Protein AF-A0A0C9ZH00-F1 (afdb_monomer_lite)

InterPro domains:
  IPR010285 DNA helicase Pif1-like, DEAD-box helicase domain [PF05970] (3-72)
  IPR027417 P-loop containing nucleoside triphosphate hydrolase [G3DSA:3.40.50.300] (1-72)

Radius of gyration: 14.22 Å; chains: 1; bounding box: 32×21×42 Å

Structure (mmCIF, N/CA/C/O backbone):
data_AF-A0A0C9ZH00-F1
#
_entry.id   AF-A0A0C9ZH00-F1
#
loop_
_atom_site.group_PDB
_atom_site.id
_atom_site.type_symbol
_atom_site.label_atom_id
_atom_site.label_alt_id
_atom_site.label_comp_id
_atom_site.label_asym_id
_atom_site.label_entity_id
_atom_site.label_seq_id
_atom_site.pdbx_PDB_ins_code
_atom_site.Cartn_x
_atom_site.Cartn_y
_atom_site.Cartn_z
_atom_site.occupancy
_atom_site.B_iso_or_equiv
_atom_site.auth_seq_id
_atom_site.auth_comp_id
_atom_site.auth_asym_id
_atom_site.auth_atom_id
_atom_site.pdbx_PDB_model_num
ATOM 1 N N . ASN A 1 1 ? 17.380 8.706 0.076 1.00 43.28 1 ASN A N 1
ATOM 2 C CA . ASN A 1 1 ? 16.844 8.118 1.322 1.00 43.28 1 ASN A CA 1
ATOM 3 C C . ASN A 1 1 ? 15.796 9.078 1.870 1.00 43.28 1 ASN A C 1
ATOM 5 O O . ASN A 1 1 ? 16.014 9.720 2.887 1.00 43.28 1 ASN A O 1
ATOM 9 N N . GLU A 1 2 ? 14.715 9.278 1.117 1.00 54.78 2 GLU A N 1
ATOM 10 C CA . GLU A 1 2 ? 13.682 10.268 1.434 1.00 54.78 2 GLU A CA 1
ATOM 11 C C . GLU A 1 2 ? 12.484 9.511 2.001 1.00 54.78 2 GLU A C 1
ATOM 13 O O . GLU A 1 2 ? 11.725 8.888 1.264 1.00 54.78 2 GLU A O 1
ATOM 18 N N . PHE A 1 3 ? 12.365 9.491 3.329 1.00 60.59 3 PHE A N 1
ATOM 19 C CA . PHE A 1 3 ? 11.145 9.035 3.985 1.00 60.59 3 PHE A CA 1
ATOM 20 C C . PHE A 1 3 ? 10.070 10.095 3.734 1.00 60.59 3 PHE A C 1
ATOM 22 O O . PHE A 1 3 ? 10.079 11.158 4.354 1.00 60.59 3 PHE A O 1
ATOM 29 N N . LEU A 1 4 ? 9.169 9.831 2.788 1.00 73.56 4 LEU A N 1
ATOM 30 C CA . LEU A 1 4 ? 7.980 10.652 2.601 1.00 73.56 4 LEU A CA 1
ATOM 31 C C . LEU A 1 4 ? 7.014 10.358 3.749 1.00 73.56 4 LEU A C 1
ATOM 33 O O . LEU A 1 4 ? 6.664 9.207 3.992 1.00 73.56 4 LEU A O 1
ATOM 37 N N . GLN A 1 5 ? 6.588 11.401 4.457 1.00 76.06 5 GLN A N 1
ATOM 38 C CA . GLN A 1 5 ? 5.602 11.297 5.524 1.00 76.06 5 GLN A CA 1
ATOM 39 C C . GLN A 1 5 ? 4.326 12.020 5.100 1.00 76.06 5 GLN A C 1
ATOM 41 O O . GLN A 1 5 ? 4.359 13.194 4.734 1.00 76.06 5 GLN A O 1
ATOM 46 N N . SER A 1 6 ? 3.189 11.332 5.162 1.00 77.00 6 SER A N 1
ATOM 47 C CA . SER A 1 6 ? 1.897 11.954 4.879 1.00 77.00 6 SER A CA 1
ATOM 48 C C . SER A 1 6 ? 1.492 12.929 5.987 1.00 77.00 6 SER A C 1
ATOM 50 O O . SER A 1 6 ? 1.671 12.626 7.168 1.00 77.00 6 SER A O 1
ATOM 52 N N . SER A 1 7 ? 0.808 14.012 5.627 1.00 80.69 7 SER A N 1
ATOM 53 C CA . SER A 1 7 ? 0.147 14.931 6.567 1.00 80.69 7 SER A CA 1
ATOM 54 C C . SER A 1 7 ? -1.221 14.436 7.070 1.00 80.69 7 SER A C 1
ATOM 56 O O . SER A 1 7 ? -1.898 15.146 7.816 1.00 80.69 7 SER A O 1
ATOM 58 N N . ILE A 1 8 ? -1.652 13.229 6.678 1.00 77.75 8 ILE A N 1
ATOM 59 C CA . ILE A 1 8 ? -2.948 12.667 7.074 1.00 77.75 8 ILE A CA 1
ATOM 60 C C . ILE A 1 8 ? -2.936 12.388 8.579 1.00 77.75 8 ILE A C 1
ATOM 62 O O . ILE A 1 8 ? -2.130 11.608 9.085 1.00 77.75 8 ILE A O 1
ATOM 66 N N . THR A 1 9 ? -3.857 13.030 9.298 1.00 76.94 9 THR A N 1
ATOM 67 C CA . THR A 1 9 ? -4.043 12.815 10.736 1.00 76.94 9 THR A CA 1
ATOM 68 C C . THR A 1 9 ? -4.964 11.621 10.960 1.00 76.94 9 THR A C 1
ATOM 70 O O . THR A 1 9 ? -6.018 11.520 10.328 1.00 76.94 9 THR A O 1
ATOM 73 N N . ILE A 1 10 ? -4.568 10.731 11.873 1.00 70.31 10 ILE A N 1
ATOM 74 C CA . ILE A 1 10 ? -5.363 9.574 12.297 1.00 70.31 10 ILE A CA 1
ATOM 75 C 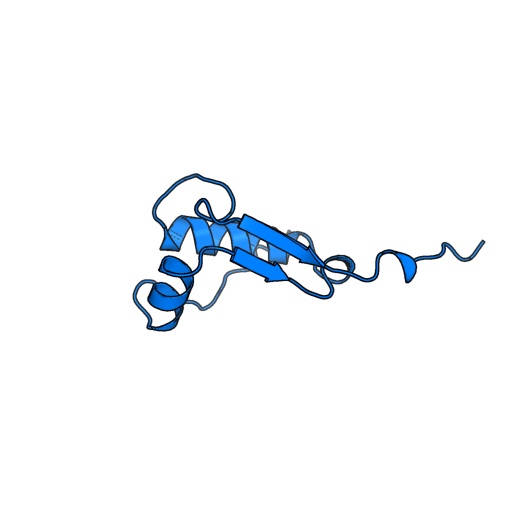C . ILE A 1 10 ? -6.641 10.101 12.975 1.00 70.31 10 ILE A C 1
ATOM 77 O O . ILE A 1 10 ? -6.547 10.926 13.881 1.00 70.31 10 ILE A O 1
ATOM 81 N N . ASN A 1 11 ? -7.815 9.622 12.544 1.00 73.12 11 ASN A N 1
ATOM 82 C CA . ASN A 1 11 ? -9.161 10.073 12.958 1.00 73.12 11 ASN A CA 1
ATOM 83 C C . ASN A 1 11 ? -9.658 11.380 12.305 1.00 73.12 11 ASN A C 1
ATOM 85 O O . ASN A 1 11 ? -10.431 12.126 12.899 1.00 73.12 11 ASN A O 1
ATOM 89 N N . SER A 1 12 ? -9.220 11.674 11.083 1.00 82.88 12 SER A N 1
ATOM 90 C CA . SER A 1 12 ? -9.870 12.674 10.228 1.00 82.88 12 SER A CA 1
ATOM 91 C C . SER A 1 12 ? -10.968 12.035 9.368 1.00 82.88 12 SER A C 1
ATOM 93 O O . SER A 1 12 ? -10.973 10.826 9.147 1.00 82.88 12 SER A O 1
ATOM 95 N N . THR A 1 13 ? -11.860 12.84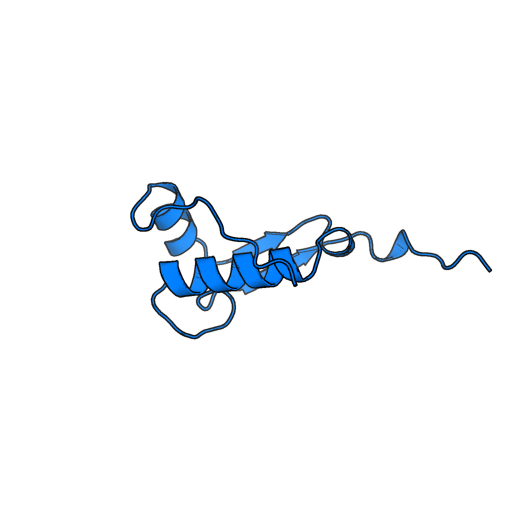3 8.794 1.00 82.38 13 THR A N 1
ATOM 96 C CA . THR A 1 13 ? -12.893 12.371 7.846 1.00 82.38 13 THR A CA 1
ATOM 97 C C . THR A 1 13 ? -12.293 11.603 6.658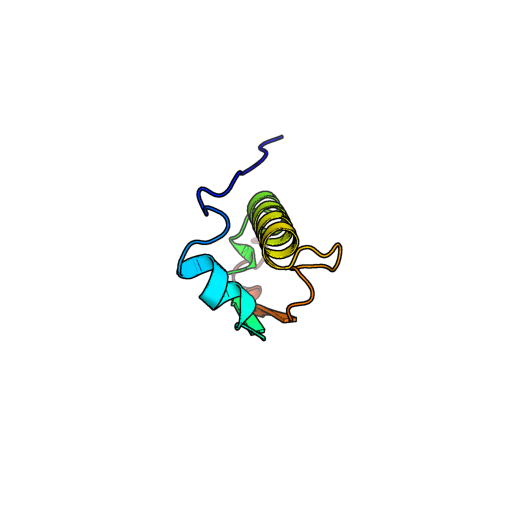 1.00 82.38 13 THR A C 1
ATOM 99 O O . THR A 1 13 ? -12.862 10.631 6.174 1.00 82.38 13 THR A O 1
ATOM 102 N N . HIS A 1 14 ? -11.085 11.976 6.222 1.00 82.38 14 HIS A N 1
ATOM 103 C CA . HIS A 1 14 ? -10.342 11.250 5.185 1.00 82.38 14 HIS A CA 1
ATOM 104 C C . HIS A 1 14 ? -9.940 9.839 5.630 1.00 82.38 14 HIS A C 1
ATOM 106 O O . HIS A 1 14 ? -9.827 8.931 4.814 1.00 82.38 14 HIS A O 1
ATOM 112 N N . THR A 1 15 ? -9.716 9.650 6.930 1.00 85.44 15 THR A N 1
ATOM 113 C CA . THR A 1 15 ? -9.334 8.360 7.510 1.00 85.44 15 THR A CA 1
ATOM 114 C C . THR A 1 15 ? -10.508 7.387 7.490 1.00 85.44 15 THR A C 1
ATOM 116 O O . THR A 1 15 ? -10.318 6.231 7.132 1.00 85.44 15 THR A O 1
ATOM 119 N N . GLU A 1 16 ? -11.714 7.866 7.807 1.00 87.38 16 GLU A N 1
ATOM 120 C CA . GLU A 1 16 ? -12.961 7.092 7.714 1.00 87.38 16 GLU A CA 1
ATOM 121 C C . GLU A 1 16 ? -13.237 6.662 6.270 1.00 87.38 16 GLU A C 1
ATOM 123 O O . GLU A 1 16 ? -13.497 5.490 6.011 1.00 87.38 16 GLU A O 1
ATOM 128 N N . LEU A 1 17 ? -13.066 7.576 5.306 1.00 87.81 17 LEU A N 1
ATOM 129 C CA . LEU A 1 17 ? -13.197 7.246 3.886 1.00 87.81 17 LEU A CA 1
ATOM 130 C C . LEU A 1 17 ? -12.216 6.143 3.472 1.00 87.81 17 LEU A C 1
ATOM 132 O O . LEU A 1 17 ? -12.598 5.191 2.791 1.00 87.81 17 LEU A O 1
ATOM 136 N N . ILE A 1 18 ? -10.953 6.247 3.895 1.00 86.81 18 ILE A N 1
ATOM 137 C CA . ILE A 1 18 ? -9.955 5.217 3.609 1.00 86.81 18 ILE A CA 1
ATOM 138 C C . ILE A 1 18 ? -10.367 3.900 4.265 1.00 86.81 18 ILE A C 1
ATOM 140 O O . ILE A 1 18 ? -10.285 2.880 3.596 1.00 86.81 18 ILE A O 1
ATOM 144 N N . GLN A 1 19 ? -10.854 3.892 5.510 1.00 87.94 19 GLN A N 1
ATOM 145 C CA . GLN A 1 19 ? -11.311 2.675 6.193 1.00 87.94 19 GLN A CA 1
ATOM 146 C C . GLN A 1 19 ? -12.431 1.960 5.428 1.00 87.94 19 GLN A C 1
ATOM 148 O O . GLN A 1 19 ? -12.285 0.766 5.169 1.00 87.94 19 GLN A O 1
ATOM 153 N N . GLU A 1 20 ? -13.452 2.692 4.981 1.00 89.25 20 GLU A N 1
ATOM 154 C CA . GLU A 1 20 ? -14.578 2.169 4.187 1.00 89.25 20 GLU A CA 1
ATOM 155 C C . GLU A 1 20 ? -14.172 1.749 2.760 1.00 89.25 20 GLU A C 1
ATOM 157 O O . GLU A 1 20 ? -14.807 0.904 2.125 1.00 89.25 20 GLU A O 1
ATOM 162 N N . THR A 1 21 ? -13.082 2.310 2.230 1.00 89.44 21 THR A N 1
ATOM 163 C CA . THR A 1 21 ? -12.605 1.991 0.881 1.00 89.44 21 THR A CA 1
ATOM 164 C C . THR A 1 21 ? -12.140 0.536 0.794 1.00 89.44 21 THR A C 1
ATOM 166 O O . THR A 1 21 ? -11.220 0.118 1.498 1.00 89.44 21 THR A O 1
ATOM 169 N N . SER A 1 22 ? -12.730 -0.226 -0.128 1.00 87.94 22 SER A N 1
ATOM 170 C CA . SER A 1 22 ? -12.343 -1.618 -0.420 1.00 87.94 22 SER A CA 1
ATOM 171 C C . SER A 1 22 ? -11.327 -1.741 -1.567 1.00 87.94 22 SER A C 1
ATOM 173 O O . SER A 1 22 ? -10.586 -2.723 -1.639 1.00 87.94 22 SER A O 1
ATOM 175 N N . LEU A 1 23 ? -11.281 -0.741 -2.454 1.00 90.19 23 LEU A N 1
ATOM 176 C CA . LEU A 1 23 ? -10.471 -0.732 -3.671 1.00 90.19 23 LEU A CA 1
ATOM 177 C C . LEU A 1 23 ? -9.848 0.650 -3.889 1.00 90.19 23 LEU A C 1
ATOM 179 O O . LEU A 1 23 ? -10.565 1.646 -3.940 1.00 90.19 23 LEU A O 1
ATOM 183 N N . ILE A 1 24 ? -8.530 0.697 -4.058 1.00 89.31 24 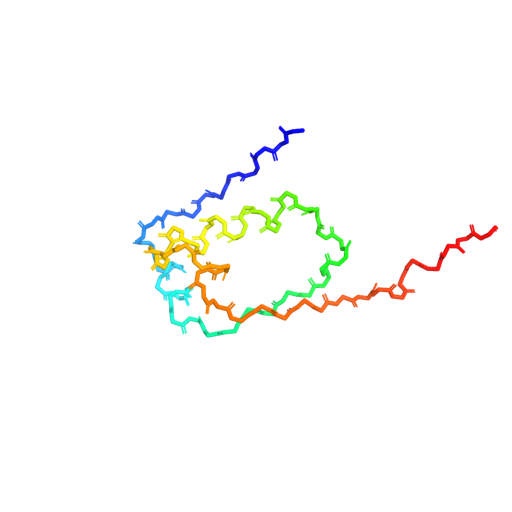ILE A N 1
ATOM 184 C CA . ILE A 1 24 ? -7.787 1.910 -4.398 1.00 89.31 24 ILE A CA 1
ATOM 185 C C . ILE A 1 24 ? -7.324 1.785 -5.843 1.00 89.31 24 ILE A C 1
ATOM 187 O O . ILE A 1 24 ? -6.614 0.842 -6.183 1.00 89.31 24 ILE A O 1
ATOM 191 N N . ILE A 1 25 ? -7.727 2.726 -6.691 1.00 90.00 25 ILE A N 1
ATOM 192 C CA . ILE A 1 25 ? -7.283 2.801 -8.084 1.00 90.00 25 ILE A CA 1
ATOM 193 C C . ILE A 1 25 ? -6.288 3.949 -8.181 1.00 90.00 25 ILE A C 1
ATOM 195 O O . ILE A 1 25 ? -6.615 5.081 -7.832 1.00 90.00 25 ILE A O 1
ATOM 199 N N . TRP A 1 26 ? -5.079 3.644 -8.632 1.00 87.19 26 TRP A N 1
ATOM 200 C CA . TRP A 1 26 ? -4.025 4.623 -8.848 1.00 87.19 26 TRP A CA 1
ATOM 201 C C . TRP A 1 26 ? -3.778 4.750 -10.344 1.00 87.19 26 TRP A C 1
ATOM 203 O O . TRP A 1 26 ? -3.276 3.802 -10.933 1.00 87.19 26 TRP A O 1
ATOM 213 N N . ASP A 1 27 ? -4.107 5.887 -10.950 1.00 86.06 27 ASP A N 1
ATOM 214 C CA . ASP A 1 27 ? -3.732 6.188 -12.337 1.00 86.06 27 ASP A CA 1
ATOM 215 C C . ASP A 1 27 ? -2.340 6.838 -12.397 1.00 86.06 27 ASP A C 1
ATOM 217 O O . ASP A 1 27 ? -1.907 7.462 -11.430 1.00 86.06 27 ASP A O 1
ATOM 221 N N . GLU A 1 28 ? -1.611 6.656 -13.498 1.00 80.19 28 GLU A N 1
ATOM 222 C CA . GLU A 1 28 ? -0.210 7.094 -13.659 1.00 80.19 28 GLU A CA 1
ATOM 223 C C . GLU A 1 28 ? 0.787 6.478 -12.649 1.00 80.19 28 GLU A C 1
ATOM 225 O O . GLU A 1 28 ? 1.812 7.070 -12.302 1.00 80.19 28 GLU A O 1
ATOM 230 N N . ALA A 1 29 ? 0.553 5.235 -12.216 1.00 76.50 29 ALA A N 1
ATOM 231 C CA . ALA A 1 29 ? 1.474 4.496 -11.348 1.00 76.50 29 ALA A CA 1
ATOM 232 C C . ALA A 1 29 ? 2.960 4.488 -11.793 1.00 76.50 29 ALA A C 1
ATOM 234 O O . ALA A 1 29 ? 3.815 4.613 -10.915 1.00 76.50 29 ALA A O 1
ATOM 235 N N . PRO A 1 30 ? 3.330 4.386 -13.093 1.00 69.25 30 PRO A N 1
ATOM 236 C CA . PRO A 1 30 ? 4.739 4.411 -13.503 1.00 69.25 30 PRO A CA 1
ATOM 237 C C . PRO A 1 30 ? 5.429 5.765 -13.274 1.00 69.25 30 PRO A C 1
ATOM 239 O O . PRO A 1 30 ? 6.656 5.815 -13.248 1.00 69.25 30 PRO A O 1
ATOM 242 N N . MET A 1 31 ? 4.672 6.851 -13.081 1.00 73.25 31 MET A N 1
ATOM 243 C CA . MET A 1 31 ? 5.218 8.167 -12.734 1.00 73.25 31 MET A CA 1
ATOM 244 C C . MET A 1 31 ? 5.428 8.339 -11.220 1.00 73.25 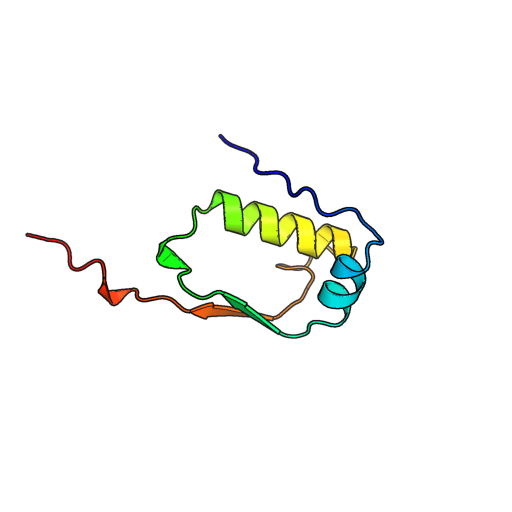31 MET A C 1
ATOM 246 O O . MET A 1 31 ? 6.066 9.302 -10.789 1.00 73.25 31 MET A O 1
ATOM 250 N N . ALA A 1 32 ? 4.932 7.409 -10.395 1.00 74.94 32 ALA A N 1
ATOM 251 C CA . ALA A 1 32 ? 5.091 7.450 -8.948 1.00 74.94 32 ALA A CA 1
ATOM 252 C C . ALA A 1 32 ? 6.457 6.891 -8.510 1.00 74.94 32 ALA A C 1
ATOM 254 O O . ALA A 1 32 ? 6.837 5.764 -8.823 1.00 74.94 32 ALA A O 1
ATOM 255 N N . ASN A 1 33 ? 7.192 7.671 -7.712 1.00 79.50 33 ASN A N 1
ATOM 256 C CA . ASN A 1 33 ? 8.405 7.198 -7.046 1.00 79.50 33 ASN A CA 1
ATOM 257 C C . ASN A 1 33 ? 8.044 6.092 -6.036 1.00 79.50 33 ASN A C 1
ATOM 259 O O . ASN A 1 33 ? 7.051 6.207 -5.317 1.00 79.50 33 ASN A O 1
ATOM 263 N N . HIS A 1 34 ? 8.888 5.065 -5.912 1.00 82.31 34 HIS A N 1
ATOM 264 C CA . HIS A 1 34 ? 8.776 4.022 -4.888 1.00 82.31 34 HIS A CA 1
ATOM 265 C C . HIS A 1 34 ? 8.519 4.587 -3.478 1.00 82.31 34 HIS A C 1
ATOM 267 O O . HIS A 1 34 ? 7.739 4.021 -2.718 1.00 82.31 34 HIS A O 1
ATOM 273 N N . ALA A 1 35 ? 9.116 5.734 -3.134 1.00 85.19 35 ALA A N 1
ATOM 274 C CA . ALA A 1 35 ? 8.893 6.395 -1.847 1.00 85.19 35 ALA A CA 1
ATOM 275 C C . ALA A 1 35 ? 7.413 6.752 -1.589 1.00 85.19 35 ALA A C 1
ATOM 277 O O . ALA A 1 35 ? 6.957 6.714 -0.446 1.00 85.19 35 ALA A O 1
ATOM 278 N N . ILE A 1 36 ? 6.653 7.077 -2.640 1.00 85.12 36 ILE A N 1
ATOM 279 C CA . ILE A 1 36 ? 5.223 7.400 -2.552 1.00 85.12 36 ILE A CA 1
ATOM 280 C C . ILE A 1 36 ? 4.421 6.136 -2.237 1.00 85.12 36 ILE A C 1
ATOM 282 O O . ILE A 1 36 ? 3.562 6.166 -1.358 1.00 85.12 36 ILE A O 1
ATOM 286 N N . LEU A 1 37 ? 4.744 5.016 -2.893 1.00 85.69 37 LEU A N 1
ATOM 287 C CA . LEU A 1 37 ? 4.109 3.722 -2.628 1.00 85.69 37 LEU A CA 1
ATOM 288 C C . LEU A 1 37 ? 4.370 3.253 -1.192 1.00 85.69 37 LEU A C 1
ATOM 290 O O . LEU A 1 37 ? 3.445 2.803 -0.520 1.00 85.69 37 LEU A O 1
ATOM 294 N N . THR A 1 38 ? 5.600 3.415 -0.693 1.00 88.25 38 THR A N 1
ATOM 295 C CA . THR A 1 38 ? 5.932 3.108 0.708 1.00 88.25 38 THR A CA 1
ATOM 296 C C . THR A 1 38 ? 5.143 3.990 1.676 1.00 88.25 38 THR A C 1
ATOM 298 O O . THR A 1 38 ? 4.511 3.474 2.591 1.00 88.25 38 THR A O 1
ATOM 301 N N . CYS A 1 39 ? 5.094 5.305 1.441 1.00 88.81 39 CYS A N 1
ATOM 302 C CA . CYS A 1 39 ? 4.313 6.222 2.274 1.00 88.81 39 CYS A CA 1
ATOM 303 C C . CYS A 1 39 ? 2.817 5.864 2.275 1.00 88.81 39 CYS A C 1
ATOM 305 O O . CYS A 1 39 ? 2.182 5.835 3.327 1.00 88.81 39 CYS A O 1
ATOM 307 N N . MET A 1 40 ? 2.251 5.533 1.111 1.00 88.50 40 MET A N 1
ATOM 308 C CA . MET A 1 40 ? 0.861 5.097 0.988 1.00 88.50 40 MET A CA 1
ATOM 309 C C . MET A 1 40 ? 0.595 3.812 1.785 1.00 88.50 40 MET A C 1
ATOM 311 O O . MET A 1 40 ? -0.419 3.732 2.484 1.00 88.50 40 MET A O 1
ATOM 315 N N . ASN A 1 41 ? 1.494 2.827 1.707 1.00 89.56 41 ASN A N 1
ATOM 316 C CA . ASN A 1 41 ? 1.396 1.596 2.487 1.00 89.56 41 ASN A CA 1
ATOM 317 C C . ASN A 1 41 ? 1.398 1.891 3.994 1.00 89.56 41 ASN A C 1
ATOM 319 O O . ASN A 1 41 ? 0.470 1.487 4.694 1.00 89.56 41 ASN A O 1
ATOM 323 N N . ASP A 1 42 ? 2.368 2.679 4.466 1.00 89.44 42 ASP A N 1
ATOM 324 C CA . ASP A 1 42 ? 2.505 3.056 5.876 1.00 89.44 42 ASP A CA 1
ATOM 325 C C . ASP A 1 42 ? 1.261 3.782 6.404 1.00 89.44 42 ASP A C 1
ATOM 327 O O . ASP A 1 42 ? 0.844 3.593 7.549 1.00 89.44 42 ASP A O 1
ATOM 331 N N . VAL A 1 43 ? 0.655 4.638 5.578 1.00 89.06 43 VAL A N 1
ATOM 332 C CA . VAL A 1 43 ? -0.599 5.318 5.913 1.00 89.06 43 VAL A CA 1
ATOM 333 C C . VAL A 1 43 ? -1.732 4.315 6.046 1.00 89.06 43 VAL A C 1
ATOM 335 O O . VAL A 1 43 ? -2.443 4.334 7.048 1.00 89.06 43 VAL A O 1
ATOM 338 N N . CYS A 1 44 ? -1.904 3.423 5.074 1.00 88.81 44 CYS A N 1
ATOM 339 C CA . CYS A 1 44 ? -3.000 2.460 5.103 1.00 88.81 44 CYS A CA 1
ATOM 340 C C . CYS A 1 44 ? -2.880 1.488 6.287 1.00 88.81 44 CYS A C 1
ATOM 342 O O . CYS A 1 44 ? -3.881 1.224 6.954 1.00 88.81 44 CYS A O 1
ATOM 344 N N . GLU A 1 45 ? -1.671 1.021 6.607 1.00 90.44 45 GLU A N 1
ATOM 345 C CA . GLU A 1 45 ? -1.398 0.193 7.790 1.00 90.44 45 GLU A CA 1
ATOM 346 C C . GLU A 1 45 ? -1.730 0.932 9.093 1.00 90.44 45 GLU A C 1
ATOM 348 O O . GLU A 1 45 ? -2.429 0.395 9.958 1.00 90.44 45 GLU A O 1
ATOM 353 N N . LYS A 1 46 ? -1.322 2.204 9.221 1.00 88.75 46 LYS A N 1
ATOM 354 C CA . LYS A 1 46 ? -1.652 3.044 10.388 1.00 88.75 46 LYS A CA 1
ATOM 355 C C . LYS A 1 46 ? -3.154 3.259 10.550 1.00 88.75 46 LYS A C 1
ATOM 357 O O . LYS A 1 46 ? -3.657 3.252 11.673 1.00 88.75 46 LYS A O 1
ATOM 362 N N . ILE A 1 47 ? -3.868 3.452 9.444 1.00 88.81 47 ILE A N 1
ATOM 363 C CA . ILE A 1 47 ? -5.313 3.697 9.432 1.00 88.81 47 ILE A CA 1
ATOM 364 C C . ILE A 1 47 ? -6.102 2.437 9.793 1.00 88.81 47 ILE A C 1
ATOM 366 O O . ILE A 1 47 ? -7.039 2.505 10.592 1.00 88.81 47 ILE A O 1
ATOM 370 N N . MET A 1 48 ? -5.718 1.300 9.214 1.00 88.62 48 MET A N 1
ATOM 371 C CA . MET A 1 48 ? -6.385 0.012 9.411 1.00 88.62 48 MET A CA 1
ATOM 372 C C . MET A 1 48 ? -5.915 -0.713 10.676 1.00 88.62 48 MET A C 1
ATOM 374 O O . MET A 1 48 ? -6.524 -1.704 11.074 1.00 88.62 48 MET A O 1
ATOM 378 N N . LYS A 1 49 ? -4.848 -0.214 11.319 1.00 88.19 49 LYS A N 1
ATOM 379 C CA . LYS A 1 49 ? -4.214 -0.791 12.513 1.00 88.19 49 LYS A CA 1
ATOM 380 C C . LYS A 1 49 ? -3.857 -2.269 12.321 1.00 88.19 49 LYS A C 1
ATOM 382 O O . LYS A 1 49 ? -4.000 -3.077 13.237 1.00 88.19 49 LYS A O 1
ATOM 387 N N . ASN A 1 50 ? -3.400 -2.623 11.122 1.00 88.12 50 ASN A N 1
ATOM 388 C CA . ASN A 1 50 ? -2.951 -3.967 10.775 1.00 88.12 50 ASN A CA 1
ATOM 389 C C . ASN A 1 50 ? -1.586 -3.908 10.067 1.00 88.12 50 ASN A C 1
ATOM 391 O O . ASN A 1 50 ? -1.139 -2.839 9.670 1.00 88.12 50 ASN A O 1
ATOM 395 N N . ASN A 1 51 ? -0.921 -5.059 9.954 1.00 87.25 51 ASN A N 1
ATOM 396 C CA . ASN A 1 51 ? 0.356 -5.212 9.236 1.00 87.25 51 ASN A CA 1
ATOM 397 C C . ASN A 1 51 ? 0.138 -5.876 7.862 1.00 87.25 51 ASN A C 1
ATOM 399 O O . ASN A 1 51 ? 0.966 -6.657 7.399 1.00 87.25 51 ASN A O 1
ATOM 403 N N . LEU A 1 52 ? -1.038 -5.678 7.260 1.00 90.06 52 LEU A N 1
ATOM 404 C CA . LEU A 1 52 ? -1.324 -6.186 5.922 1.00 90.06 52 LEU A CA 1
ATOM 405 C C . LEU A 1 52 ? -0.927 -5.121 4.905 1.00 90.06 52 LEU A C 1
ATOM 407 O O . LEU A 1 52 ? -1.168 -3.938 5.135 1.00 90.06 52 LEU A O 1
ATOM 411 N N . ALA A 1 53 ? -0.405 -5.551 3.755 1.00 87.00 53 ALA A N 1
ATOM 412 C CA . ALA A 1 53 ? -0.090 -4.646 2.655 1.00 87.00 53 ALA A CA 1
ATOM 413 C C . ALA A 1 53 ? -1.297 -3.745 2.336 1.00 87.00 53 ALA A C 1
ATOM 415 O O . ALA A 1 53 ? -2.431 -4.220 2.224 1.00 87.00 53 ALA A O 1
ATOM 416 N N . PHE A 1 54 ? -1.052 -2.440 2.247 1.00 87.75 54 PHE A N 1
ATOM 417 C CA . PHE A 1 54 ? -2.049 -1.385 2.068 1.00 87.75 54 PHE A CA 1
ATOM 418 C C . PHE A 1 54 ? -3.214 -1.454 3.063 1.00 87.75 54 PHE A C 1
ATOM 420 O O . PHE A 1 54 ? -4.360 -1.148 2.730 1.00 87.75 54 PHE A O 1
ATOM 427 N N . GLY A 1 55 ? -2.959 -1.878 4.300 1.00 89.06 55 GLY A N 1
ATOM 428 C CA . GLY A 1 55 ? -4.010 -2.026 5.299 1.00 89.06 55 GLY A CA 1
ATOM 429 C C . GLY A 1 55 ? -4.994 -3.167 4.993 1.00 89.06 55 GLY A C 1
ATOM 430 O O . GLY A 1 55 ? -6.093 -3.190 5.549 1.00 89.06 55 GLY A O 1
ATOM 431 N N . GLY A 1 56 ? -4.646 -4.091 4.090 1.00 90.56 56 GLY A N 1
ATOM 432 C CA . GLY A 1 56 ? -5.529 -5.151 3.591 1.00 90.56 56 GLY A CA 1
ATOM 433 C C . GLY A 1 56 ? -6.458 -4.713 2.452 1.00 90.56 56 GLY A C 1
ATOM 434 O O . GLY A 1 56 ? -7.416 -5.419 2.141 1.00 90.56 56 GLY A O 1
ATOM 435 N N . LYS A 1 57 ? -6.207 -3.549 1.842 1.00 89.25 57 LYS A N 1
ATOM 436 C CA . LYS A 1 57 ? -7.009 -3.018 0.733 1.00 89.25 57 LYS A CA 1
ATOM 437 C C . LYS A 1 57 ? -6.486 -3.520 -0.602 1.00 89.25 57 LYS A C 1
ATOM 439 O O . LYS A 1 57 ? -5.282 -3.664 -0.799 1.00 89.25 57 LYS A O 1
ATOM 444 N N . SER A 1 58 ? -7.402 -3.752 -1.538 1.00 90.56 58 SER A N 1
ATOM 445 C CA . SER A 1 58 ? -7.012 -4.060 -2.913 1.00 90.56 58 SER A CA 1
ATOM 446 C C . SER A 1 58 ? -6.537 -2.782 -3.594 1.00 90.56 58 SER A C 1
ATOM 448 O O . SER A 1 58 ? -7.239 -1.773 -3.557 1.00 90.56 58 SER A O 1
ATOM 450 N N . VAL A 1 59 ? -5.361 -2.822 -4.216 1.00 89.94 59 VAL A N 1
ATOM 451 C CA . VAL A 1 59 ? -4.805 -1.693 -4.970 1.00 89.94 59 VAL A CA 1
ATOM 452 C C . VAL A 1 59 ? -4.660 -2.098 -6.430 1.00 89.94 59 VAL A C 1
ATOM 454 O O . VAL A 1 59 ? -4.033 -3.108 -6.739 1.00 89.94 59 VAL A O 1
ATOM 457 N N . VAL A 1 60 ? -5.248 -1.310 -7.325 1.00 89.69 60 VAL A N 1
ATOM 458 C CA . VAL A 1 60 ? -5.131 -1.454 -8.775 1.00 89.69 60 VAL A CA 1
ATOM 459 C C . VAL A 1 60 ? -4.291 -0.296 -9.284 1.00 89.69 60 VAL A C 1
ATOM 461 O O . VAL A 1 60 ? -4.706 0.859 -9.228 1.00 89.69 60 VAL A O 1
ATOM 464 N N . LEU A 1 61 ? -3.098 -0.625 -9.763 1.00 87.31 61 LEU A N 1
ATOM 465 C CA . LEU A 1 61 ? -2.189 0.323 -10.388 1.00 87.31 61 LEU A CA 1
ATOM 466 C C . LEU A 1 61 ? -2.491 0.360 -11.885 1.00 87.31 61 LEU A C 1
ATOM 468 O O . LEU A 1 61 ? -2.263 -0.612 -12.604 1.00 87.31 61 LEU A O 1
ATOM 472 N N . LEU A 1 62 ? -3.036 1.480 -12.329 1.00 84.62 62 LEU A N 1
ATOM 473 C CA . LEU A 1 62 ? -3.211 1.841 -13.721 1.00 84.62 62 LEU A CA 1
ATOM 474 C C . LEU A 1 62 ? -2.067 2.766 -14.123 1.00 84.62 62 LEU A C 1
ATOM 476 O O . LEU A 1 62 ? -1.529 3.539 -13.330 1.00 84.62 62 LEU A O 1
ATOM 480 N N . GLY A 1 63 ? -1.651 2.650 -15.368 1.00 74.62 63 GLY A N 1
ATOM 481 C CA . GLY A 1 63 ? -0.579 3.466 -15.880 1.00 74.62 63 GLY A CA 1
ATOM 482 C C . GLY A 1 63 ? -0.331 3.172 -17.335 1.00 74.62 63 GLY A C 1
ATOM 483 O O . GLY A 1 63 ? -0.490 2.039 -17.796 1.00 74.62 63 GLY A O 1
ATOM 484 N N . ASP A 1 64 ? 0.101 4.200 -18.046 1.00 70.31 64 ASP A N 1
ATOM 485 C CA . ASP A 1 64 ? 0.636 4.042 -19.382 1.00 70.31 64 ASP A CA 1
ATOM 486 C C . ASP A 1 64 ? 2.081 3.532 -19.290 1.00 70.31 64 ASP A C 1
ATOM 488 O O . ASP A 1 64 ? 3.053 4.285 -19.346 1.00 70.31 64 ASP A O 1
ATOM 492 N N . PHE A 1 65 ? 2.234 2.218 -19.111 1.00 59.28 65 PHE A N 1
ATOM 493 C CA . PHE A 1 65 ? 3.544 1.565 -19.197 1.00 59.28 65 PHE A CA 1
ATOM 494 C C . PHE A 1 65 ? 4.128 1.620 -20.621 1.00 59.28 65 PHE A C 1
ATOM 496 O O . PHE A 1 65 ? 5.309 1.333 -20.809 1.00 59.28 65 PHE A O 1
ATOM 503 N N . CYS A 1 66 ? 3.327 2.001 -21.624 1.00 58.28 66 CYS A N 1
ATOM 504 C CA . CYS A 1 66 ? 3.739 2.113 -23.019 1.00 58.28 66 CYS A CA 1
ATOM 505 C C . CYS A 1 66 ? 4.331 3.490 -23.373 1.00 58.28 66 CYS A C 1
ATOM 507 O O . CYS A 1 66 ? 4.771 3.675 -24.506 1.00 58.28 66 CYS A O 1
ATOM 509 N N . GLN A 1 67 ? 4.437 4.425 -22.421 1.00 58.06 67 GLN A N 1
ATOM 510 C CA . GLN A 1 67 ? 5.142 5.700 -22.617 1.00 58.06 67 GLN A CA 1
ATOM 511 C C . GLN A 1 67 ? 6.673 5.619 -22.461 1.00 58.06 67 GLN A C 1
ATOM 513 O O . GLN A 1 67 ? 7.374 6.556 -22.837 1.00 58.06 67 GLN A O 1
ATOM 518 N N . MET A 1 68 ? 7.225 4.496 -21.986 1.00 54.62 68 MET A N 1
ATOM 519 C CA . MET A 1 68 ? 8.664 4.202 -22.067 1.00 54.62 68 MET A CA 1
ATOM 520 C C . MET A 1 68 ? 8.943 3.185 -23.179 1.00 54.62 68 MET A C 1
ATOM 522 O O . MET A 1 68 ? 9.357 2.056 -22.927 1.00 54.62 68 MET A O 1
ATOM 526 N N . CYS A 1 69 ? 8.767 3.583 -24.438 1.00 56.41 69 CYS A N 1
ATOM 527 C CA . CYS A 1 69 ? 9.587 2.969 -25.480 1.00 56.41 69 CYS A CA 1
ATOM 528 C C . CYS A 1 69 ? 11.036 3.415 -25.220 1.00 56.41 69 CYS A C 1
ATOM 530 O O . CYS A 1 69 ? 11.283 4.624 -25.221 1.00 56.41 69 CYS A O 1
ATOM 532 N N . PRO A 1 70 ? 11.997 2.504 -24.973 1.00 50.56 70 PRO A N 1
ATOM 533 C CA . PRO A 1 70 ? 13.395 2.899 -24.940 1.00 50.56 70 PRO A CA 1
ATOM 534 C C . PRO A 1 70 ? 13.725 3.485 -26.313 1.00 50.56 70 PRO A C 1
ATOM 536 O O . PRO A 1 70 ? 13.559 2.823 -27.338 1.00 50.56 70 PRO A O 1
ATOM 539 N N . VAL A 1 71 ? 14.136 4.749 -26.340 1.00 60.50 71 VAL A N 1
ATOM 540 C CA . VAL A 1 71 ? 14.722 5.330 -27.544 1.00 60.50 71 VAL A CA 1
ATOM 541 C C . VAL A 1 71 ? 16.082 4.649 -27.711 1.00 60.50 71 VAL A C 1
ATOM 543 O O . VAL A 1 71 ? 16.959 4.828 -26.866 1.00 60.50 71 VAL A O 1
ATOM 546 N N . ILE A 1 72 ? 16.191 3.786 -28.725 1.00 63.41 72 ILE A N 1
ATOM 547 C CA . ILE A 1 72 ? 17.443 3.155 -29.183 1.00 63.41 72 ILE A CA 1
ATOM 548 C C . ILE A 1 72 ? 18.405 4.176 -29.783 1.00 63.41 72 ILE A C 1
ATOM 550 O O . ILE A 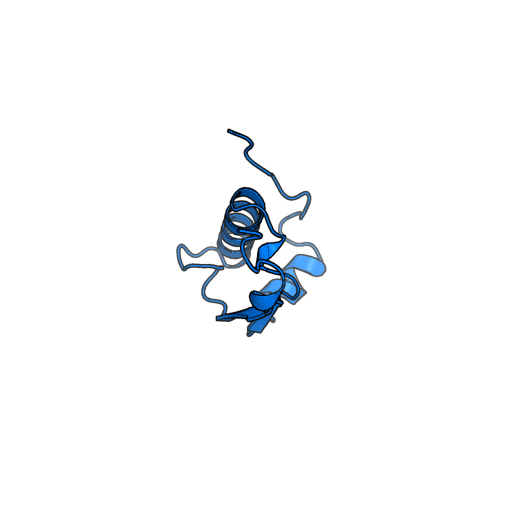1 72 ? 17.925 5.108 -30.468 1.00 63.41 72 ILE A O 1
#

Secondary structure (DSSP, 8-state):
-------PPTTSHHHHHHHH-SEEEETTGGGS-HHHHHHHHHHHHHHHTS-SGGGG-EEEE---GGG-----

Sequence (72 aa):
NEFLQSSITINSTHTELIQETSLIIWDEAPMANHAILTCMNDVCEKIMKNNLAFGGKSVVLLGDFCQMCPVI

Foldseek 3Di:
DDQDADPDDAPDPVLVVLLPAQEAEAEAQVVDDPNVLVNQQVSQCVSLVHPDGSSNHHYHYHYPPVVPPPPD

Organism: NCBI:txid765257

pLDDT: mean 80.18, std 11.75, range [43.28, 90.56]